Protein AF-A0A645FXV5-F1 (afdb_monomer_lite)

pLDDT: mean 92.59, std 6.68, range [53.88, 98.62]

Sequence (115 aa):
MDDSVIYHHLPDNEVGWHAGDKKTEDGGNMTGIGIEMCVNQTGDYQKTLENTAKLIATLMIAYDLGMDEVRFHQDFSGKICPHRLITEGRVKEFRLMIEKEYNKYKEQEKQNESK

Radius of gyration: 14.78 Å; chains: 1; bounding box: 36×29×44 Å

InterPro domains:
  IPR002502 N-acetylmuramoyl-L-alanine amidase domain [PF01510] (2-83)
  IPR002502 N-acetylmuramoyl-L-alanine amidase domain [cd06583] (2-85)
  IPR036505 N-acetylmuramoyl-L-alanine amidase/PGRP domain superfamily [G3DSA:3.40.80.10] (1-114)
  IPR036505 N-acetylmuramoyl-L-alanine amidase/PGRP domain superfamily [SSF55846] (2-98)
  IPR051206 N-acetylmuramoyl-L-alanine amidase 2 [PTHR30417] (2-95)

Structure (mmCIF, N/CA/C/O backbone):
data_AF-A0A645FXV5-F1
#
_entry.id   AF-A0A645FXV5-F1
#
loop_
_atom_site.group_PDB
_atom_site.id
_atom_site.type_symbol
_atom_site.label_atom_id
_atom_site.label_alt_id
_atom_site.label_comp_id
_atom_site.label_asym_id
_atom_site.label_entity_id
_atom_site.label_seq_id
_atom_site.pdbx_PDB_ins_code
_atom_site.Cartn_x
_atom_site.Cartn_y
_atom_site.Cartn_z
_atom_site.occupancy
_atom_site.B_iso_or_equiv
_atom_site.auth_seq_id
_atom_site.auth_comp_id
_atom_site.auth_asym_id
_atom_site.auth_atom_id
_atom_site.pdbx_PDB_model_num
ATOM 1 N N . MET A 1 1 ? -5.150 -8.035 -7.618 1.00 82.25 1 MET A N 1
ATOM 2 C CA . MET A 1 1 ? -6.561 -7.593 -7.537 1.00 82.25 1 MET A CA 1
ATOM 3 C C . MET A 1 1 ? -6.838 -6.582 -8.627 1.00 82.25 1 MET A C 1
ATOM 5 O O . MET A 1 1 ? -5.906 -5.904 -9.042 1.00 82.25 1 MET A O 1
ATOM 9 N N . ASP A 1 2 ? -8.084 -6.463 -9.062 1.00 82.44 2 ASP A N 1
ATOM 10 C CA . ASP A 1 2 ? -8.508 -5.470 -10.053 1.00 82.44 2 ASP A CA 1
ATOM 11 C C . ASP A 1 2 ? -9.596 -4.535 -9.487 1.00 82.44 2 ASP A C 1
ATOM 13 O O . ASP A 1 2 ? -9.758 -4.376 -8.270 1.00 82.44 2 ASP A O 1
ATOM 17 N N . ASP A 1 3 ? -10.320 -3.867 -10.375 1.00 81.06 3 ASP A N 1
ATOM 18 C CA . ASP A 1 3 ? -11.426 -2.971 -10.066 1.00 81.06 3 ASP A CA 1
ATOM 19 C C . ASP A 1 3 ? -12.657 -3.681 -9.476 1.00 81.06 3 ASP A C 1
ATOM 21 O O . ASP A 1 3 ? -13.502 -3.024 -8.859 1.00 81.06 3 ASP A O 1
ATOM 25 N N . SER A 1 4 ? -12.732 -5.009 -9.587 1.00 83.00 4 SER A N 1
ATOM 26 C CA . SER A 1 4 ? -13.889 -5.824 -9.214 1.00 83.00 4 SER A CA 1
ATOM 27 C C . SER A 1 4 ? -13.620 -6.851 -8.107 1.00 83.00 4 SER A C 1
ATOM 29 O O . SER A 1 4 ? -14.481 -7.056 -7.250 1.00 83.00 4 SER A O 1
ATOM 31 N N . VAL A 1 5 ? -12.445 -7.491 -8.094 1.00 84.56 5 VAL A N 1
ATOM 32 C CA . VAL A 1 5 ? -12.154 -8.662 -7.253 1.00 84.56 5 VAL A CA 1
ATOM 33 C C . VAL A 1 5 ? -10.781 -8.565 -6.588 1.00 84.56 5 VAL A C 1
ATOM 35 O O . VAL A 1 5 ? -9.770 -8.223 -7.208 1.00 84.56 5 VAL A O 1
ATOM 38 N N . ILE A 1 6 ? -10.737 -8.960 -5.311 1.00 89.06 6 ILE A N 1
ATOM 39 C CA . ILE A 1 6 ? -9.513 -9.244 -4.554 1.00 89.06 6 ILE A CA 1
ATOM 40 C C . ILE A 1 6 ? -9.377 -10.763 -4.427 1.00 89.06 6 ILE A C 1
ATOM 42 O O . ILE A 1 6 ? -10.315 -11.435 -4.005 1.00 89.06 6 ILE A O 1
ATOM 46 N N . TYR A 1 7 ? -8.207 -11.294 -4.784 1.00 90.38 7 TYR A N 1
ATOM 47 C CA . TYR A 1 7 ? -7.883 -12.712 -4.643 1.00 90.38 7 TYR A CA 1
ATOM 48 C C . TYR A 1 7 ? -6.645 -12.872 -3.759 1.00 90.38 7 TYR A C 1
ATOM 50 O O . TYR A 1 7 ? -5.620 -12.237 -4.010 1.00 90.38 7 TYR A O 1
ATOM 58 N N . HIS A 1 8 ? -6.752 -13.722 -2.739 1.00 92.38 8 HIS A N 1
ATOM 59 C CA . HIS A 1 8 ? -5.695 -14.003 -1.771 1.00 92.38 8 HIS A CA 1
ATOM 60 C C . HIS A 1 8 ? -5.000 -15.318 -2.155 1.00 92.38 8 HIS A C 1
ATOM 62 O O . HIS A 1 8 ? -5.574 -16.393 -1.997 1.00 92.38 8 HIS A O 1
ATOM 68 N N . HIS A 1 9 ? -3.808 -15.227 -2.758 1.00 90.50 9 HIS A N 1
ATOM 69 C CA . HIS A 1 9 ? -3.109 -16.389 -3.330 1.00 90.50 9 HIS A CA 1
ATOM 70 C C . HIS A 1 9 ? -2.292 -17.190 -2.315 1.00 90.50 9 HIS A C 1
ATOM 72 O O . HIS A 1 9 ? -2.278 -18.416 -2.397 1.00 90.50 9 HIS A O 1
ATOM 78 N N . LEU A 1 10 ? -1.596 -16.503 -1.414 1.00 90.19 10 LEU A N 1
ATOM 79 C CA . LEU A 1 10 ? -0.749 -17.091 -0.379 1.00 90.19 10 LEU A CA 1
ATOM 80 C C . LEU A 1 10 ? -1.286 -16.637 0.971 1.00 90.19 10 LEU A C 1
ATOM 82 O O . LEU A 1 10 ? -1.622 -15.464 1.054 1.00 90.19 10 LEU A O 1
ATOM 86 N N . PRO A 1 11 ? -1.365 -17.499 1.996 1.00 91.94 11 PRO A N 1
ATOM 87 C CA . PRO A 1 11 ? -1.663 -17.063 3.355 1.00 91.94 11 PRO A CA 1
ATOM 88 C C . PRO A 1 11 ? -0.695 -15.970 3.828 1.00 91.94 11 PRO A C 1
ATOM 90 O O . PRO A 1 11 ? 0.485 -16.002 3.485 1.00 91.94 11 PRO A O 1
ATOM 93 N N . ASP A 1 12 ? -1.155 -15.069 4.698 1.00 92.00 12 ASP A N 1
ATOM 94 C CA . ASP A 1 12 ? -0.340 -13.947 5.197 1.00 92.00 12 ASP A CA 1
ATOM 95 C C . ASP A 1 12 ? 0.900 -14.385 6.009 1.00 92.00 12 ASP A C 1
ATOM 97 O O . ASP A 1 12 ? 1.785 -13.581 6.285 1.00 92.00 12 ASP A O 1
ATOM 101 N N . ASN A 1 13 ? 0.973 -15.659 6.411 1.00 89.44 13 ASN A N 1
ATOM 102 C CA . ASN A 1 13 ? 2.099 -16.255 7.133 1.00 89.44 13 ASN A CA 1
ATOM 103 C C . ASN A 1 13 ? 3.016 -17.123 6.247 1.00 89.44 13 ASN A C 1
ATOM 105 O O . ASN A 1 13 ? 3.835 -17.882 6.773 1.00 89.44 13 ASN A O 1
ATOM 109 N N . GLU A 1 14 ? 2.875 -17.041 4.923 1.00 93.00 14 GLU A N 1
ATOM 110 C CA . GLU A 1 14 ? 3.706 -17.748 3.950 1.00 93.00 14 GLU A CA 1
ATOM 111 C C . GLU A 1 14 ? 4.622 -16.778 3.190 1.00 93.00 14 GLU A C 1
ATOM 113 O O . GLU A 1 14 ? 4.219 -15.691 2.785 1.00 93.00 14 GLU A O 1
ATOM 118 N N . VAL A 1 15 ? 5.876 -17.185 2.966 1.00 91.25 15 VAL A N 1
ATOM 119 C CA . VAL A 1 15 ? 6.870 -16.375 2.245 1.00 91.25 15 VAL A CA 1
ATOM 120 C C . VAL A 1 15 ? 6.481 -16.215 0.774 1.00 91.25 15 VAL A C 1
ATOM 122 O O . VAL A 1 15 ? 6.359 -17.200 0.041 1.00 91.25 15 VAL A O 1
ATOM 125 N N . GLY A 1 16 ? 6.400 -14.965 0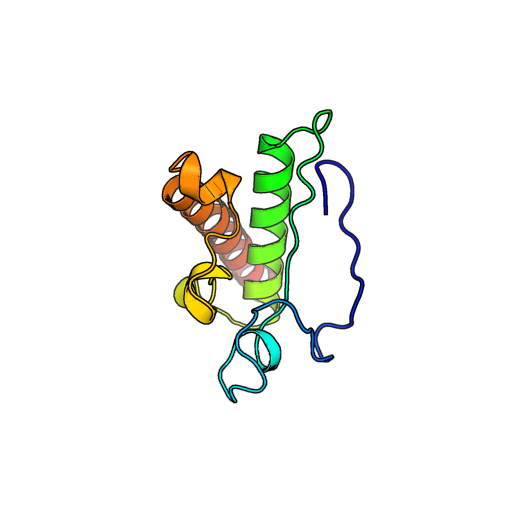.315 1.00 91.06 16 GLY A N 1
ATOM 126 C CA . GLY A 1 16 ? 6.206 -14.605 -1.087 1.00 91.06 16 GLY A CA 1
ATOM 127 C C . GLY A 1 16 ? 7.487 -14.079 -1.747 1.00 91.06 16 GLY A C 1
ATOM 128 O O . GLY A 1 16 ? 8.229 -13.289 -1.175 1.00 91.06 16 GLY A O 1
ATOM 129 N N . TRP A 1 17 ? 7.747 -14.468 -2.999 1.00 93.69 17 TRP A N 1
ATOM 130 C CA . TRP A 1 17 ? 8.919 -14.009 -3.767 1.00 93.69 17 TRP A CA 1
ATOM 131 C C . TRP A 1 17 ? 8.578 -12.842 -4.709 1.00 93.69 17 TRP A C 1
ATOM 133 O O . TRP A 1 17 ? 8.635 -12.989 -5.931 1.00 93.69 17 TRP A O 1
ATOM 143 N N . HIS A 1 18 ? 8.203 -11.687 -4.156 1.00 92.56 18 HIS A N 1
ATOM 144 C CA . HIS A 1 18 ? 7.674 -10.538 -4.913 1.00 92.56 18 HIS A CA 1
ATOM 145 C C . HIS A 1 18 ? 8.543 -9.264 -4.881 1.00 92.56 18 HIS A C 1
ATOM 147 O O . HIS A 1 18 ? 8.416 -8.421 -5.770 1.00 92.56 18 HIS A O 1
ATOM 153 N N . ALA A 1 19 ? 9.436 -9.103 -3.900 1.00 93.19 19 ALA A N 1
ATOM 154 C CA . ALA A 1 19 ? 10.191 -7.866 -3.658 1.00 93.19 19 ALA A CA 1
ATOM 155 C C . ALA A 1 19 ? 11.565 -7.800 -4.352 1.00 93.19 19 ALA A C 1
ATOM 157 O O . ALA A 1 19 ? 12.201 -6.748 -4.371 1.00 93.19 19 ALA A O 1
ATOM 158 N N . GLY A 1 20 ? 12.042 -8.908 -4.933 1.00 91.69 20 GLY A N 1
ATOM 159 C CA . GLY A 1 20 ? 13.286 -8.927 -5.717 1.00 91.69 20 GLY A CA 1
ATOM 160 C C . GLY A 1 20 ? 14.576 -8.691 -4.915 1.00 91.69 20 GLY A C 1
ATOM 161 O O . GLY A 1 20 ? 15.623 -8.443 -5.506 1.00 91.69 20 GLY A O 1
ATOM 162 N N . ASP A 1 21 ? 14.526 -8.805 -3.589 1.00 93.56 21 ASP A N 1
ATOM 163 C CA . ASP A 1 21 ? 15.612 -8.522 -2.641 1.00 93.56 21 ASP A CA 1
ATOM 164 C C . ASP A 1 21 ? 16.239 -9.784 -2.020 1.00 93.56 21 ASP A C 1
ATOM 166 O O . ASP A 1 21 ? 16.912 -9.730 -0.990 1.00 93.56 21 ASP A O 1
ATOM 170 N N . LYS A 1 22 ? 16.077 -10.934 -2.688 1.00 92.94 22 LYS A N 1
ATOM 171 C CA . LYS A 1 22 ? 16.599 -12.245 -2.255 1.00 92.94 22 LYS A CA 1
ATOM 172 C C . LYS A 1 22 ? 16.052 -12.627 -0.863 1.00 92.94 22 LYS A C 1
ATOM 174 O O . LYS A 1 22 ? 14.897 -12.356 -0.567 1.00 92.94 22 LYS A O 1
ATOM 179 N N . LYS A 1 23 ? 16.855 -13.322 -0.049 1.00 93.12 23 LYS A N 1
ATOM 180 C CA . LYS A 1 23 ? 16.559 -13.721 1.341 1.00 93.12 23 LYS A CA 1
ATOM 181 C C . LYS A 1 23 ? 17.111 -12.699 2.339 1.00 93.12 23 LYS A C 1
ATOM 183 O O . LYS A 1 23 ? 17.862 -13.067 3.237 1.00 93.12 23 LYS A O 1
ATOM 188 N N . THR A 1 24 ? 16.841 -11.418 2.116 1.00 93.69 24 THR A N 1
ATOM 189 C CA . THR A 1 24 ? 17.219 -10.381 3.085 1.00 93.69 24 THR A CA 1
ATOM 190 C C . THR A 1 24 ? 16.310 -10.521 4.305 1.00 93.69 24 THR A C 1
ATOM 192 O O . THR A 1 24 ? 15.101 -10.610 4.127 1.00 93.69 24 THR A O 1
ATOM 195 N N . GLU A 1 25 ? 16.884 -10.607 5.508 1.00 89.19 25 GLU A N 1
ATOM 196 C CA . GLU A 1 25 ? 16.160 -10.936 6.751 1.00 89.19 25 GLU A CA 1
ATOM 197 C C . GLU A 1 25 ? 14.989 -9.980 7.014 1.00 89.19 25 GLU A C 1
ATOM 199 O O . GLU A 1 25 ? 13.861 -10.438 7.141 1.00 89.19 25 GLU A O 1
ATOM 204 N N . ASP A 1 26 ? 15.232 -8.670 6.926 1.00 88.88 26 ASP A N 1
ATOM 205 C CA . ASP A 1 26 ? 14.204 -7.620 7.026 1.00 88.88 26 ASP A CA 1
ATOM 206 C C . ASP A 1 26 ? 13.684 -7.164 5.647 1.00 88.88 26 ASP A C 1
ATOM 208 O O . ASP A 1 26 ? 13.219 -6.038 5.460 1.00 88.88 26 ASP A O 1
ATOM 212 N N . GLY A 1 27 ? 13.849 -8.020 4.638 1.00 92.69 27 GLY A N 1
ATOM 213 C CA . GLY A 1 27 ? 13.490 -7.747 3.255 1.00 92.69 27 GLY A CA 1
ATOM 214 C C . GLY A 1 27 ? 12.017 -7.998 2.948 1.00 92.69 27 GLY A C 1
ATOM 215 O O . GLY A 1 27 ? 11.359 -8.823 3.579 1.00 92.69 27 GLY A O 1
ATOM 216 N N . GLY A 1 28 ? 11.517 -7.360 1.893 1.00 94.00 28 GLY A N 1
ATOM 217 C CA . GLY A 1 28 ? 10.123 -7.434 1.473 1.00 94.00 28 GLY A CA 1
ATOM 218 C C . GLY A 1 28 ? 9.647 -8.849 1.137 1.00 94.00 28 GLY A C 1
ATOM 219 O O . GLY A 1 28 ? 8.464 -9.112 1.299 1.00 94.00 28 GLY A O 1
ATOM 220 N N . ASN A 1 29 ? 10.525 -9.771 0.717 1.00 95.06 29 ASN A N 1
ATOM 221 C CA . ASN A 1 29 ? 10.140 -11.181 0.538 1.00 95.06 29 ASN A CA 1
ATOM 222 C C . ASN A 1 29 ? 9.905 -11.913 1.868 1.00 95.06 29 ASN A C 1
ATOM 224 O O . ASN A 1 29 ? 9.098 -12.835 1.931 1.00 95.06 29 ASN A O 1
ATOM 228 N N . MET A 1 30 ? 10.672 -11.571 2.906 1.00 94.75 30 MET A N 1
ATOM 229 C CA . MET A 1 30 ? 10.683 -12.315 4.168 1.00 94.75 30 MET A CA 1
ATOM 230 C C . MET A 1 30 ? 9.692 -11.752 5.185 1.00 94.75 30 MET A C 1
ATOM 232 O O . MET A 1 30 ? 9.203 -12.508 6.021 1.00 94.75 30 MET A O 1
ATOM 236 N N . THR A 1 31 ? 9.401 -10.451 5.112 1.00 93.94 31 THR A N 1
ATOM 237 C CA . THR A 1 31 ? 8.587 -9.736 6.108 1.00 93.94 31 THR A CA 1
ATOM 238 C C . THR A 1 31 ? 7.372 -9.018 5.520 1.00 93.94 31 THR A C 1
ATOM 240 O O . THR A 1 31 ? 6.546 -8.510 6.275 1.00 93.94 31 THR A O 1
ATOM 243 N N . GLY A 1 32 ? 7.240 -8.954 4.191 1.00 94.06 32 GLY A N 1
ATOM 244 C CA . GLY A 1 32 ? 6.181 -8.200 3.523 1.00 94.06 32 GLY A CA 1
ATOM 245 C C . GLY A 1 32 ? 5.002 -9.052 3.055 1.00 94.06 32 GLY A C 1
ATOM 246 O O . GLY A 1 32 ? 5.161 -10.205 2.668 1.00 94.06 32 GLY A O 1
ATOM 247 N N . ILE A 1 33 ? 3.820 -8.429 2.996 1.00 96.38 33 ILE A N 1
ATOM 248 C CA . ILE A 1 33 ? 2.658 -8.946 2.261 1.00 96.38 33 ILE A CA 1
ATOM 249 C C . ILE A 1 33 ? 2.644 -8.302 0.869 1.00 96.38 33 ILE A C 1
ATOM 251 O O . ILE A 1 33 ? 2.483 -7.087 0.724 1.00 96.38 33 ILE A O 1
ATOM 255 N N . GLY A 1 34 ? 2.819 -9.113 -0.175 1.00 95.62 34 GLY A N 1
ATOM 256 C CA . GLY A 1 34 ? 2.811 -8.654 -1.564 1.00 95.62 34 GLY A CA 1
ATOM 257 C C . GLY A 1 34 ? 1.401 -8.384 -2.096 1.00 95.62 34 GLY A C 1
ATOM 258 O O . GLY A 1 34 ? 0.583 -9.297 -2.195 1.00 95.62 34 GLY A O 1
ATOM 259 N N . ILE A 1 35 ? 1.129 -7.144 -2.517 1.00 95.69 35 ILE A N 1
ATOM 260 C CA . ILE A 1 35 ? -0.144 -6.749 -3.141 1.00 95.69 35 ILE A CA 1
ATOM 261 C C . ILE A 1 35 ? 0.098 -6.338 -4.595 1.00 95.69 35 ILE A C 1
ATOM 263 O O . ILE A 1 35 ? 0.719 -5.312 -4.872 1.00 95.69 35 ILE A O 1
ATOM 267 N N . GLU A 1 36 ? -0.440 -7.121 -5.529 1.00 93.31 36 GLU A N 1
ATOM 268 C CA . GLU A 1 36 ? -0.298 -6.879 -6.968 1.00 93.31 36 GLU A CA 1
ATOM 269 C C . GLU A 1 36 ? -1.554 -6.233 -7.565 1.00 93.31 36 GLU A C 1
ATOM 271 O O . GLU A 1 36 ? -2.636 -6.831 -7.594 1.00 93.31 36 GLU A O 1
ATOM 276 N N . MET A 1 37 ? -1.394 -5.015 -8.088 1.00 92.31 37 MET A N 1
ATOM 277 C CA . MET A 1 37 ? -2.445 -4.280 -8.797 1.00 92.31 37 MET A CA 1
ATOM 278 C C . MET A 1 37 ? -2.544 -4.757 -10.249 1.00 92.31 37 MET A C 1
ATOM 280 O O . MET A 1 37 ? -1.630 -4.562 -11.053 1.00 92.31 37 MET A O 1
ATOM 284 N N . CYS A 1 38 ? -3.680 -5.338 -10.615 1.00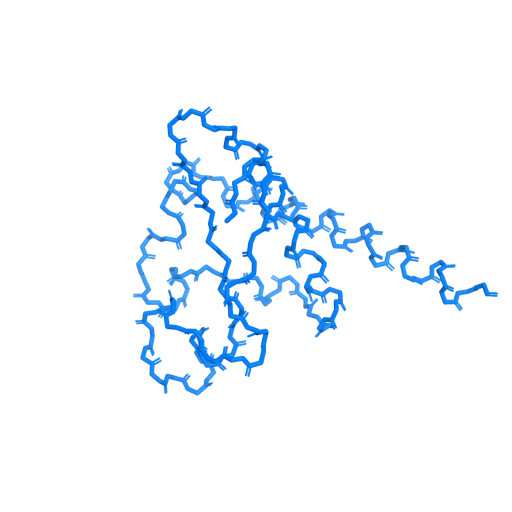 86.62 38 CYS A N 1
ATOM 285 C CA . CYS A 1 38 ? -3.963 -5.772 -11.974 1.00 86.62 38 CYS A CA 1
ATOM 286 C C . CYS A 1 38 ? -4.464 -4.576 -12.789 1.00 86.62 38 CYS A C 1
ATOM 288 O O . CYS A 1 38 ? -5.624 -4.190 -12.715 1.00 86.62 38 CYS A O 1
ATOM 290 N N . VAL A 1 39 ? -3.570 -3.990 -13.582 1.00 76.00 39 VAL A N 1
ATOM 291 C CA . VAL A 1 39 ? -3.867 -2.850 -14.458 1.00 76.00 39 VAL A CA 1
ATOM 292 C C . VAL A 1 39 ? -4.079 -3.326 -15.897 1.00 76.00 39 VAL A C 1
ATOM 294 O O . VAL A 1 39 ? -3.208 -3.189 -16.754 1.00 76.00 39 VAL A O 1
ATOM 297 N N . ASN A 1 40 ? -5.222 -3.958 -16.171 1.00 76.88 40 ASN A N 1
ATOM 298 C CA . ASN A 1 40 ? -5.593 -4.329 -17.541 1.00 76.88 40 ASN A CA 1
ATOM 299 C C . ASN A 1 40 ? -6.113 -3.092 -18.316 1.00 76.88 40 ASN A C 1
ATOM 301 O O . ASN A 1 40 ? -6.490 -2.082 -17.728 1.00 76.88 40 ASN A O 1
ATOM 305 N N . GLN A 1 41 ? -6.088 -3.135 -19.654 1.00 72.31 41 GLN A N 1
ATOM 306 C CA . GLN A 1 41 ? -6.451 -1.972 -20.488 1.00 72.31 41 GLN A CA 1
ATOM 307 C C . GLN A 1 41 ? -7.927 -1.563 -20.366 1.00 72.31 41 GLN A C 1
ATOM 309 O O . GLN A 1 41 ? -8.264 -0.415 -20.637 1.00 72.31 41 GLN A O 1
ATOM 314 N N . THR A 1 42 ? -8.800 -2.499 -19.997 1.00 78.38 42 THR A N 1
ATOM 315 C CA . THR A 1 42 ? -10.254 -2.302 -19.927 1.00 78.38 42 THR A CA 1
ATOM 316 C C . THR A 1 42 ? -10.764 -1.977 -18.526 1.00 78.38 42 THR A C 1
ATOM 318 O O . THR A 1 42 ? -11.927 -1.613 -18.394 1.00 78.38 42 THR A O 1
ATOM 321 N N . GLY A 1 43 ? -9.941 -2.152 -17.494 1.00 80.38 43 GLY A N 1
ATOM 322 C CA . GLY A 1 43 ? -10.333 -1.988 -16.098 1.00 80.38 43 GLY A CA 1
ATOM 323 C C . GLY A 1 43 ? -10.202 -0.553 -15.618 1.00 80.38 43 GLY A C 1
ATOM 324 O O . GLY A 1 43 ? -9.413 0.247 -16.138 1.00 80.38 43 GLY A O 1
ATOM 325 N N . ASP A 1 44 ? -10.969 -0.226 -14.583 1.00 90.44 44 ASP A N 1
ATOM 326 C CA . ASP A 1 44 ? -10.898 1.083 -13.952 1.00 90.44 44 ASP A CA 1
ATOM 327 C C . ASP A 1 44 ? -9.666 1.170 -13.033 1.00 90.44 44 ASP A C 1
ATOM 329 O O . ASP A 1 44 ? -9.626 0.673 -11.902 1.00 90.44 44 ASP A O 1
ATOM 333 N N . TYR A 1 45 ? -8.620 1.832 -13.532 1.00 92.44 45 TYR A N 1
ATOM 334 C CA . TYR A 1 45 ? -7.388 2.032 -12.772 1.00 92.44 45 TYR A CA 1
ATOM 335 C C . TYR A 1 45 ? -7.614 2.834 -11.490 1.00 92.44 45 TYR A C 1
ATOM 337 O O . TYR A 1 45 ? -7.011 2.524 -10.464 1.00 92.44 45 TYR A O 1
ATOM 345 N N . GLN A 1 46 ? -8.491 3.839 -11.524 1.00 94.19 46 GLN A N 1
ATOM 346 C CA . GLN A 1 46 ? -8.803 4.628 -10.339 1.00 94.19 46 GLN A CA 1
ATOM 347 C C . GLN A 1 46 ? -9.471 3.746 -9.289 1.00 94.19 46 GLN A C 1
ATOM 349 O O . GLN A 1 46 ? -9.063 3.743 -8.127 1.00 94.19 46 GLN A O 1
ATOM 354 N N . LYS A 1 47 ? -10.431 2.927 -9.717 1.00 94.31 47 LYS A N 1
ATOM 355 C CA . LYS A 1 47 ? -11.091 1.973 -8.833 1.00 94.31 47 LYS A CA 1
ATOM 356 C C . LYS A 1 47 ? -10.121 0.948 -8.253 1.00 94.31 47 LYS A C 1
ATOM 358 O O . LYS A 1 47 ? -10.214 0.612 -7.075 1.00 94.31 47 LYS A O 1
ATOM 363 N N . THR A 1 48 ? -9.163 0.492 -9.056 1.00 94.50 48 THR A N 1
ATOM 364 C CA . THR A 1 48 ? -8.104 -0.422 -8.614 1.00 94.50 48 THR A CA 1
ATOM 365 C C . THR A 1 48 ? -7.276 0.219 -7.500 1.00 94.50 48 THR A C 1
ATOM 367 O O . THR A 1 48 ? -7.074 -0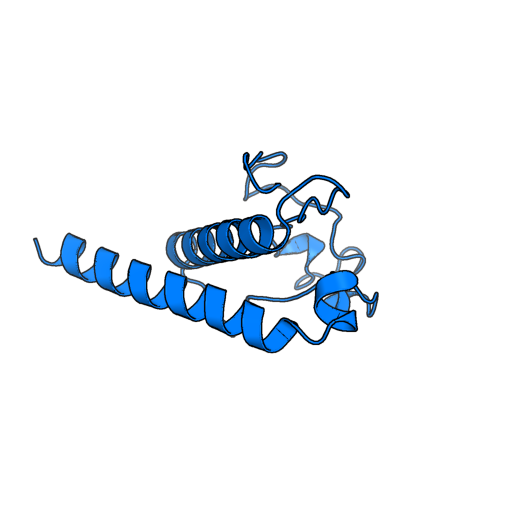.410 -6.464 1.00 94.50 48 THR A O 1
ATOM 370 N N . LEU A 1 49 ? -6.862 1.486 -7.641 1.00 95.88 49 LEU A N 1
ATOM 371 C CA . LEU A 1 49 ? -6.146 2.218 -6.586 1.00 95.88 49 LEU A CA 1
ATOM 372 C C . LEU A 1 49 ? -6.987 2.359 -5.310 1.00 95.88 49 LEU A C 1
ATOM 374 O O . LEU A 1 49 ? -6.490 2.095 -4.219 1.00 95.88 49 LEU A O 1
ATOM 378 N N . GLU A 1 50 ? -8.270 2.701 -5.426 1.00 96.12 50 GLU A N 1
ATOM 379 C CA . GLU A 1 50 ? -9.175 2.795 -4.272 1.00 96.12 50 GLU A CA 1
ATOM 380 C C . GLU A 1 50 ? -9.336 1.458 -3.540 1.00 96.12 50 GLU A C 1
ATOM 382 O O . GLU A 1 50 ? -9.270 1.405 -2.311 1.00 96.12 50 GLU A O 1
ATOM 387 N N . ASN A 1 51 ? -9.538 0.369 -4.286 1.00 95.69 51 ASN A N 1
ATOM 388 C CA . ASN A 1 51 ? -9.643 -0.976 -3.723 1.00 95.69 51 ASN A CA 1
ATOM 389 C C . ASN A 1 51 ? -8.324 -1.385 -3.053 1.00 95.69 51 ASN A C 1
ATOM 391 O O . ASN A 1 51 ? -8.337 -1.937 -1.953 1.00 95.69 51 ASN A O 1
ATOM 395 N N . THR A 1 52 ? -7.188 -1.048 -3.674 1.00 96.69 52 THR A N 1
ATOM 396 C CA . THR A 1 52 ? -5.856 -1.271 -3.097 1.00 96.69 52 THR A CA 1
ATOM 397 C C . THR A 1 52 ? -5.693 -0.532 -1.778 1.00 96.69 52 THR A C 1
ATOM 399 O O . THR A 1 52 ? -5.266 -1.127 -0.795 1.00 96.69 52 THR A O 1
ATOM 402 N N . ALA A 1 53 ? -6.046 0.754 -1.741 1.00 98.06 53 ALA A N 1
ATOM 403 C CA . ALA A 1 53 ? -5.879 1.585 -0.559 1.00 98.06 53 ALA A CA 1
ATOM 404 C C . ALA A 1 53 ? -6.688 1.049 0.629 1.00 98.06 53 ALA A C 1
ATOM 406 O O . ALA A 1 53 ? -6.180 0.989 1.747 1.00 98.06 53 ALA A O 1
ATOM 407 N N . LYS A 1 54 ? -7.914 0.576 0.373 1.00 97.94 54 LYS A N 1
ATOM 408 C CA . LYS A 1 54 ? -8.756 -0.078 1.385 1.00 97.94 54 LYS A CA 1
ATOM 409 C C . LYS A 1 54 ? -8.160 -1.388 1.884 1.00 97.94 54 LYS A C 1
ATOM 411 O O . LYS A 1 54 ? -8.212 -1.639 3.086 1.00 97.94 54 LYS A O 1
ATOM 416 N N . LEU A 1 55 ? -7.612 -2.213 0.989 1.00 97.62 55 LEU A N 1
ATOM 417 C CA . LEU A 1 55 ? -6.962 -3.466 1.374 1.00 97.62 55 LEU A CA 1
ATOM 418 C C . LEU A 1 55 ? -5.730 -3.199 2.245 1.00 97.62 55 LEU A C 1
ATOM 420 O O . LEU A 1 55 ? -5.627 -3.773 3.323 1.00 97.62 55 LEU A O 1
ATOM 424 N N . ILE A 1 56 ? -4.854 -2.278 1.827 1.00 98.19 56 ILE A N 1
ATOM 425 C CA . ILE A 1 56 ? -3.673 -1.881 2.608 1.00 98.19 56 ILE A CA 1
ATOM 426 C C . ILE A 1 56 ? -4.098 -1.384 3.991 1.00 98.19 56 ILE A C 1
ATOM 428 O O . ILE A 1 56 ? -3.604 -1.891 4.989 1.00 98.19 56 ILE A O 1
ATOM 432 N N . ALA A 1 57 ? -5.058 -0.458 4.069 1.00 98.31 57 ALA A N 1
ATOM 433 C CA . ALA A 1 57 ? -5.551 0.052 5.346 1.00 98.31 57 ALA A CA 1
ATOM 434 C C . ALA A 1 57 ? -6.127 -1.055 6.248 1.00 98.31 57 ALA A C 1
ATOM 436 O O . ALA A 1 57 ? -5.923 -1.023 7.456 1.00 98.31 57 ALA A O 1
ATOM 437 N N . THR A 1 58 ? -6.816 -2.045 5.672 1.00 97.56 58 THR A N 1
ATOM 438 C CA . THR A 1 58 ? -7.355 -3.197 6.418 1.00 97.56 58 THR A CA 1
ATOM 439 C C . THR A 1 58 ? -6.233 -4.052 7.007 1.00 97.56 58 THR A C 1
ATOM 441 O O . THR A 1 58 ? -6.284 -4.394 8.184 1.00 97.56 58 THR A O 1
ATOM 444 N N . LEU A 1 59 ? -5.202 -4.360 6.214 1.00 97.38 59 LEU A N 1
ATOM 445 C CA . LEU A 1 59 ? -4.039 -5.125 6.672 1.00 97.38 59 LEU A CA 1
ATOM 446 C C . LEU A 1 59 ? -3.253 -4.348 7.732 1.00 97.38 59 LEU A C 1
ATOM 448 O O . LEU A 1 59 ? -2.858 -4.915 8.743 1.00 97.38 59 LEU A O 1
ATOM 452 N N . MET A 1 60 ? -3.086 -3.037 7.551 1.00 98.00 60 MET A N 1
ATOM 453 C CA . MET A 1 60 ? -2.417 -2.195 8.541 1.00 98.00 60 MET A CA 1
ATOM 454 C C . MET A 1 60 ? -3.118 -2.231 9.899 1.00 98.00 60 MET A C 1
ATOM 456 O O . MET A 1 60 ? -2.450 -2.274 10.922 1.00 98.00 60 MET A O 1
ATOM 460 N N . ILE A 1 61 ? -4.450 -2.231 9.915 1.00 97.44 61 ILE A N 1
ATOM 461 C CA . ILE A 1 61 ? -5.221 -2.388 11.149 1.00 97.44 61 ILE A CA 1
ATOM 462 C C . ILE A 1 61 ? -5.035 -3.794 11.736 1.00 97.44 61 ILE A C 1
ATOM 464 O O . ILE A 1 61 ? -4.663 -3.928 12.897 1.00 97.44 61 ILE A O 1
ATOM 468 N N . ALA A 1 62 ? -5.215 -4.839 10.923 1.00 96.06 62 ALA A N 1
ATOM 469 C CA . ALA A 1 62 ? -5.134 -6.230 11.371 1.00 96.06 62 ALA A CA 1
ATOM 470 C C . ALA A 1 62 ? -3.761 -6.624 11.951 1.00 96.06 62 ALA A C 1
ATOM 472 O O . ALA A 1 62 ? -3.692 -7.509 12.804 1.00 96.06 62 ALA A O 1
ATOM 473 N N . TYR A 1 63 ? -2.687 -5.973 11.494 1.00 96.00 63 TYR A N 1
ATOM 474 C CA . TYR A 1 63 ? -1.305 -6.254 11.894 1.00 96.00 63 TYR A CA 1
ATOM 475 C C . TYR A 1 63 ? -0.646 -5.132 12.714 1.00 96.00 63 TYR A C 1
ATOM 477 O O . TYR A 1 63 ? 0.563 -5.182 12.918 1.00 96.00 63 TYR A O 1
ATOM 485 N N . ASP A 1 64 ? -1.410 -4.135 13.177 1.00 96.44 64 ASP A N 1
ATOM 486 C CA . ASP A 1 64 ? -0.912 -2.975 13.943 1.00 96.44 64 ASP A CA 1
ATOM 487 C C . ASP A 1 64 ? 0.277 -2.247 13.270 1.00 96.44 64 ASP A C 1
ATOM 489 O O . ASP A 1 64 ? 1.293 -1.924 13.884 1.00 96.44 64 ASP A O 1
ATOM 493 N N . LEU A 1 65 ? 0.158 -1.993 11.961 1.00 96.94 65 LEU A N 1
ATOM 494 C CA . LEU A 1 65 ? 1.181 -1.330 11.147 1.00 96.94 65 LEU A CA 1
ATOM 495 C C . LEU A 1 65 ? 0.882 0.164 10.939 1.00 96.94 65 LEU A C 1
ATOM 497 O O . LEU A 1 65 ? -0.270 0.611 10.893 1.00 96.94 65 LEU A O 1
ATOM 501 N N . GLY A 1 66 ? 1.953 0.943 10.760 1.00 97.25 66 GLY A N 1
ATOM 502 C CA . GLY A 1 66 ? 1.914 2.368 10.424 1.00 97.25 66 GLY A CA 1
ATOM 503 C C . GLY A 1 66 ? 2.167 2.657 8.940 1.00 97.25 66 GLY A C 1
ATOM 504 O O . GLY A 1 66 ? 2.541 1.779 8.166 1.00 97.25 66 GLY A O 1
ATOM 505 N N . MET A 1 67 ? 1.985 3.916 8.526 1.00 97.69 67 MET A N 1
ATOM 506 C CA . MET A 1 67 ? 2.189 4.342 7.127 1.00 97.69 67 MET A CA 1
ATOM 507 C C . MET A 1 67 ? 3.629 4.150 6.619 1.00 97.69 67 MET A C 1
ATOM 509 O O . MET A 1 67 ? 3.832 4.046 5.405 1.00 97.69 67 MET A O 1
ATOM 513 N N . ASP A 1 68 ? 4.607 4.090 7.524 1.00 96.69 68 ASP A N 1
ATOM 514 C CA . ASP A 1 68 ? 6.018 3.850 7.201 1.00 96.69 68 ASP A CA 1
ATOM 515 C C . ASP A 1 68 ? 6.270 2.418 6.689 1.00 96.69 68 ASP A C 1
ATOM 517 O O . ASP A 1 68 ? 7.197 2.194 5.908 1.00 96.69 68 ASP A O 1
ATOM 521 N N . GLU A 1 69 ? 5.379 1.477 7.022 1.00 96.75 69 GLU A N 1
ATOM 522 C CA . GLU A 1 69 ? 5.427 0.079 6.567 1.00 96.75 69 GLU A CA 1
ATOM 523 C C . GLU A 1 69 ? 4.849 -0.103 5.154 1.00 96.75 69 GLU A C 1
ATOM 525 O O . GLU A 1 69 ? 5.015 -1.143 4.514 1.00 96.75 69 GLU A O 1
ATOM 530 N N . VAL A 1 70 ? 4.208 0.933 4.602 1.00 97.38 70 VAL A N 1
ATOM 531 C CA . VAL A 1 70 ? 3.748 0.928 3.211 1.00 97.38 70 VAL A CA 1
ATOM 532 C C . VAL A 1 70 ? 4.931 1.231 2.294 1.00 97.38 70 VAL A C 1
ATOM 534 O O . VAL A 1 70 ? 5.297 2.393 2.070 1.00 97.38 70 VAL A O 1
ATOM 537 N N . ARG A 1 71 ? 5.510 0.170 1.734 1.00 96.25 71 ARG A N 1
ATOM 538 C CA . ARG A 1 71 ? 6.691 0.197 0.860 1.00 96.25 71 ARG A CA 1
ATOM 539 C C . ARG A 1 71 ? 6.356 -0.281 -0.553 1.00 96.25 71 ARG A C 1
ATOM 541 O O . ARG A 1 71 ? 5.453 -1.088 -0.760 1.00 96.25 71 ARG A O 1
ATOM 548 N N . PHE A 1 72 ? 7.092 0.210 -1.543 1.00 96.12 72 PHE A N 1
ATOM 549 C CA . PHE A 1 72 ? 7.012 -0.251 -2.929 1.00 96.12 72 PHE A CA 1
ATOM 550 C C . PHE A 1 72 ? 8.163 -1.200 -3.254 1.00 96.12 72 PHE A C 1
ATOM 552 O O . PHE A 1 72 ? 9.221 -1.142 -2.639 1.00 96.12 72 PHE A O 1
ATOM 559 N N . HIS A 1 73 ? 8.009 -2.021 -4.297 1.00 94.50 73 HIS A N 1
ATOM 560 C CA . HIS A 1 73 ? 9.095 -2.874 -4.801 1.00 94.50 73 HIS A CA 1
ATOM 561 C C . HIS A 1 73 ? 10.358 -2.042 -5.119 1.00 94.50 73 HIS A C 1
ATOM 563 O O . HIS A 1 73 ? 11.477 -2.474 -4.843 1.00 94.50 73 HIS A O 1
ATOM 569 N N . GLN A 1 74 ? 10.197 -0.802 -5.596 1.00 95.31 74 GLN A N 1
ATOM 570 C CA . GLN A 1 74 ? 11.321 0.120 -5.786 1.00 95.31 74 GLN A CA 1
ATOM 571 C C . GLN A 1 74 ? 12.173 0.327 -4.526 1.00 95.31 74 GLN A C 1
ATOM 573 O O . GLN A 1 74 ? 13.390 0.445 -4.646 1.00 95.31 74 GLN A O 1
ATOM 578 N N . ASP A 1 75 ? 11.571 0.306 -3.338 1.00 93.44 75 ASP A N 1
ATOM 579 C CA . ASP A 1 75 ? 12.275 0.529 -2.076 1.00 93.44 75 ASP A CA 1
ATOM 580 C C . ASP A 1 75 ? 13.137 -0.670 -1.641 1.00 93.44 75 ASP A C 1
ATOM 582 O O . ASP A 1 75 ? 13.931 -0.531 -0.712 1.00 93.44 75 ASP A O 1
ATOM 586 N N . PHE A 1 76 ? 12.971 -1.834 -2.282 1.00 93.88 76 PHE A N 1
ATOM 587 C CA . PHE A 1 76 ? 13.691 -3.074 -1.969 1.00 93.88 76 PHE A CA 1
ATOM 588 C C . PHE A 1 76 ? 14.744 -3.415 -3.028 1.00 93.88 76 PHE A C 1
ATOM 590 O O . PHE A 1 76 ? 15.909 -3.632 -2.703 1.00 93.88 76 PHE A O 1
ATOM 597 N N . SER A 1 77 ? 14.358 -3.443 -4.308 1.00 91.31 77 SER A N 1
ATOM 598 C CA . SER A 1 77 ? 15.253 -3.854 -5.403 1.00 91.31 77 SER A CA 1
ATOM 599 C C . SER A 1 77 ? 15.704 -2.708 -6.312 1.00 91.31 77 SER A C 1
ATOM 601 O O . SER A 1 77 ? 16.519 -2.917 -7.210 1.00 91.31 77 SER A O 1
ATOM 603 N N . GLY A 1 78 ? 15.152 -1.502 -6.140 1.00 91.19 78 GLY A N 1
ATOM 604 C CA . GLY A 1 78 ? 15.366 -0.369 -7.046 1.00 91.19 78 GLY A CA 1
ATOM 605 C C . GLY A 1 78 ? 14.575 -0.446 -8.358 1.00 91.19 78 GLY A C 1
ATOM 606 O O . GLY A 1 78 ? 14.569 0.515 -9.131 1.00 91.19 78 GLY A O 1
ATOM 607 N N . LYS A 1 79 ? 13.866 -1.553 -8.627 1.00 90.06 79 LYS A N 1
ATOM 608 C CA . LYS A 1 79 ? 12.994 -1.687 -9.803 1.00 90.06 79 LYS A CA 1
ATOM 609 C C . LYS A 1 79 ? 11.881 -0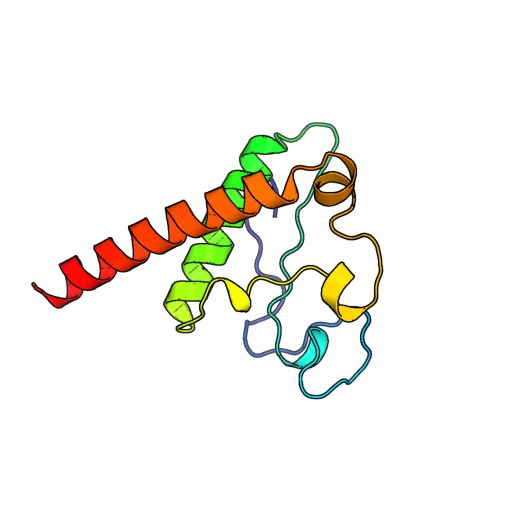.639 -9.750 1.00 90.06 79 LYS A C 1
ATOM 611 O O . LYS A 1 79 ? 11.160 -0.566 -8.763 1.00 90.06 79 LYS A O 1
ATOM 616 N N . ILE A 1 80 ? 11.667 0.112 -10.834 1.00 93.50 80 ILE A N 1
ATOM 617 C CA . ILE A 1 80 ? 10.558 1.080 -10.941 1.00 93.50 80 ILE A CA 1
ATOM 618 C C . ILE A 1 80 ? 9.223 0.321 -11.006 1.00 93.50 80 ILE A C 1
ATOM 620 O O . ILE A 1 80 ? 8.717 -0.008 -12.080 1.00 93.50 80 ILE A O 1
ATOM 624 N N . CYS A 1 81 ? 8.692 -0.014 -9.834 1.00 91.88 81 CYS A N 1
ATOM 625 C CA . CYS A 1 81 ? 7.493 -0.810 -9.636 1.00 91.88 81 CYS A CA 1
ATOM 626 C C . CYS A 1 81 ? 6.833 -0.407 -8.303 1.00 91.88 81 CYS A C 1
ATOM 628 O O . CYS A 1 81 ? 7.528 -0.414 -7.283 1.00 91.88 81 CYS A O 1
ATOM 630 N N . PRO A 1 82 ? 5.527 -0.071 -8.282 1.00 93.50 82 PRO A N 1
ATOM 631 C CA . PRO A 1 82 ? 4.559 -0.136 -9.388 1.00 93.50 82 PRO A CA 1
ATOM 632 C C . PRO A 1 82 ? 4.786 0.943 -10.465 1.00 93.50 82 PRO A C 1
ATOM 634 O O . PRO A 1 82 ? 4.744 2.139 -10.186 1.00 93.50 82 PRO A O 1
ATOM 637 N N . HIS A 1 83 ? 5.015 0.510 -11.713 1.00 93.69 83 HIS A N 1
ATOM 638 C CA . HIS A 1 83 ? 5.551 1.365 -12.781 1.00 93.69 83 HIS A CA 1
ATOM 639 C C . HIS A 1 83 ? 4.646 2.562 -13.076 1.00 93.69 83 HIS A C 1
ATOM 641 O O . HIS A 1 83 ? 5.072 3.697 -12.901 1.00 93.69 83 HIS A O 1
ATOM 647 N N . ARG A 1 84 ? 3.380 2.302 -13.433 1.00 93.50 84 ARG A N 1
ATOM 648 C CA . ARG A 1 84 ? 2.400 3.334 -13.802 1.00 93.50 84 ARG A CA 1
ATOM 649 C C . ARG A 1 84 ? 2.204 4.372 -12.697 1.00 93.50 84 ARG A C 1
ATOM 651 O O . ARG A 1 84 ? 2.215 5.564 -12.972 1.00 93.50 84 ARG A O 1
ATOM 658 N N . LEU A 1 85 ? 2.080 3.925 -11.446 1.00 95.19 85 LEU A N 1
ATOM 659 C CA . LEU A 1 85 ? 1.913 4.806 -10.289 1.00 95.19 85 LEU A CA 1
ATOM 660 C C . LEU A 1 85 ? 3.098 5.774 -10.129 1.00 95.19 85 LEU A C 1
ATOM 662 O O . LEU A 1 85 ? 2.891 6.963 -9.884 1.00 95.19 85 LEU A O 1
ATOM 666 N N . ILE A 1 86 ? 4.327 5.265 -10.276 1.00 95.31 86 ILE A N 1
ATOM 667 C CA . ILE A 1 86 ? 5.557 6.056 -10.149 1.00 95.31 86 ILE A CA 1
ATOM 668 C C . ILE A 1 86 ? 5.716 6.999 -11.345 1.00 95.31 86 ILE A C 1
ATOM 670 O O . ILE A 1 86 ? 5.919 8.196 -11.155 1.00 95.31 86 ILE A O 1
ATOM 674 N N . THR A 1 87 ? 5.593 6.491 -12.573 1.00 95.50 87 THR A N 1
ATOM 675 C CA . THR A 1 87 ? 5.842 7.277 -13.792 1.00 95.50 87 THR A CA 1
ATOM 676 C C . THR A 1 87 ? 4.779 8.337 -14.055 1.00 95.50 87 THR A C 1
ATOM 678 O O . THR A 1 87 ? 5.089 9.362 -14.651 1.00 95.50 87 THR A O 1
ATOM 681 N N . GLU A 1 88 ? 3.541 8.128 -13.600 1.00 95.88 88 GLU A N 1
ATOM 682 C CA . GLU A 1 88 ? 2.475 9.139 -13.660 1.00 95.88 88 GLU A CA 1
ATOM 683 C C . GLU A 1 88 ? 2.520 10.125 -12.472 1.00 95.88 88 GLU A C 1
ATOM 685 O O . GLU A 1 88 ? 1.677 11.013 -12.382 1.00 95.88 88 GLU A O 1
ATOM 690 N N . GLY A 1 89 ? 3.475 9.989 -11.539 1.00 96.69 89 GLY A N 1
ATOM 691 C CA . GLY A 1 89 ? 3.628 10.908 -10.403 1.00 96.69 89 GLY A CA 1
ATOM 692 C C . GLY A 1 89 ? 2.531 10.792 -9.336 1.00 96.69 89 GLY A C 1
ATOM 693 O O . GLY A 1 89 ? 2.334 11.709 -8.539 1.00 96.69 89 GLY A O 1
ATOM 694 N N . ARG A 1 90 ? 1.818 9.662 -9.289 1.00 96.94 90 ARG A N 1
ATOM 695 C CA . ARG A 1 90 ? 0.627 9.461 -8.444 1.00 96.94 90 ARG A CA 1
ATOM 696 C C . ARG A 1 90 ? 0.927 8.883 -7.063 1.00 96.94 90 ARG A C 1
ATOM 698 O O . ARG A 1 90 ? 0.019 8.674 -6.267 1.00 96.94 90 ARG A O 1
ATOM 705 N N . VAL A 1 91 ? 2.199 8.657 -6.736 1.00 97.19 91 VAL A N 1
ATOM 706 C CA . VAL A 1 91 ? 2.625 8.090 -5.443 1.00 97.19 91 VAL A CA 1
ATOM 707 C C . VAL A 1 91 ? 2.080 8.886 -4.254 1.00 97.19 91 VAL A C 1
ATOM 709 O O . VAL A 1 91 ? 1.549 8.297 -3.315 1.00 97.19 91 VAL A O 1
ATOM 712 N N . LYS A 1 92 ? 2.176 10.222 -4.293 1.00 97.69 92 LYS A N 1
ATOM 713 C CA . LYS A 1 92 ? 1.678 11.081 -3.206 1.00 97.69 92 LYS A CA 1
ATOM 714 C C . LYS A 1 92 ? 0.163 10.959 -3.045 1.00 97.69 92 LYS A C 1
ATOM 716 O O . LYS A 1 92 ? -0.325 10.820 -1.931 1.00 97.69 92 LYS A O 1
ATOM 721 N N . GLU A 1 93 ? -0.561 11.004 -4.159 1.00 98.00 93 GLU A N 1
ATOM 722 C CA . GLU A 1 93 ? -2.016 10.848 -4.192 1.00 98.00 93 GLU A CA 1
ATOM 723 C C . GLU A 1 93 ? -2.433 9.503 -3.584 1.00 98.00 93 GLU A C 1
ATOM 725 O O . GLU A 1 93 ? -3.289 9.451 -2.708 1.00 98.00 93 GLU A O 1
ATOM 730 N N . PHE A 1 94 ? -1.765 8.423 -3.984 1.00 98.06 94 PHE A N 1
ATOM 731 C CA . PHE A 1 94 ? -2.061 7.080 -3.508 1.00 98.06 94 PHE A CA 1
ATOM 732 C C . PHE A 1 94 ? -1.752 6.885 -2.018 1.00 98.06 94 PHE A C 1
ATOM 734 O O . PHE A 1 94 ? -2.563 6.305 -1.300 1.00 98.06 94 PHE A O 1
ATOM 741 N N . ARG A 1 95 ? -0.640 7.441 -1.512 1.00 98.25 95 ARG A N 1
ATOM 742 C CA . ARG A 1 95 ? -0.351 7.439 -0.066 1.00 98.25 95 ARG A CA 1
ATOM 743 C C . ARG A 1 95 ? -1.441 8.152 0.741 1.00 98.25 95 ARG A C 1
ATOM 745 O O . ARG A 1 95 ? -1.835 7.641 1.783 1.00 98.25 95 ARG A O 1
ATOM 752 N N . LEU A 1 96 ? -1.979 9.264 0.234 1.00 98.56 96 LEU A N 1
ATOM 753 C CA . LEU A 1 96 ? -3.101 9.967 0.873 1.00 98.56 96 LEU A CA 1
ATOM 754 C C . LEU A 1 96 ? -4.400 9.145 0.854 1.00 98.56 96 LEU A C 1
ATOM 756 O O . LEU A 1 96 ? -5.176 9.214 1.806 1.00 98.56 96 LEU A O 1
ATOM 760 N N . MET A 1 97 ? -4.651 8.355 -0.198 1.00 98.50 97 MET A N 1
ATOM 761 C CA . MET A 1 97 ? -5.799 7.435 -0.227 1.00 98.50 97 MET A CA 1
ATOM 762 C C . MET A 1 97 ? -5.702 6.384 0.884 1.00 98.50 97 MET A C 1
ATOM 764 O O . MET A 1 97 ? -6.691 6.140 1.574 1.00 98.50 97 MET A O 1
ATOM 768 N N . ILE A 1 98 ? -4.517 5.789 1.068 1.00 98.62 98 ILE A N 1
ATOM 769 C CA . ILE A 1 98 ? -4.265 4.788 2.114 1.00 98.62 98 ILE A CA 1
ATOM 770 C C . ILE A 1 98 ? -4.448 5.414 3.494 1.00 98.62 98 ILE A C 1
ATOM 772 O O . ILE A 1 98 ? -5.213 4.895 4.301 1.00 98.62 98 ILE A O 1
ATOM 776 N N . GLU A 1 99 ? -3.806 6.558 3.743 1.00 98.38 99 GLU A N 1
ATOM 777 C CA . GLU A 1 99 ? -3.882 7.261 5.027 1.00 98.38 99 GLU A CA 1
ATOM 778 C C . GLU A 1 99 ? -5.329 7.614 5.400 1.00 98.38 99 GLU A C 1
ATOM 780 O O . GLU A 1 99 ? -5.748 7.446 6.546 1.00 98.38 99 GLU A O 1
ATOM 785 N N . LYS A 1 100 ? -6.130 8.048 4.421 1.00 98.56 100 LYS A N 1
ATOM 786 C CA . LYS A 1 100 ? -7.550 8.343 4.625 1.00 98.56 100 LYS A CA 1
ATOM 787 C C . LYS A 1 100 ? -8.347 7.113 5.069 1.00 98.56 100 LYS A C 1
ATOM 789 O O . LYS A 1 100 ? -9.134 7.222 6.009 1.00 98.56 100 LYS A O 1
ATOM 794 N N . GLU A 1 101 ? -8.191 5.971 4.398 1.00 98.50 101 GLU A N 1
ATOM 795 C CA . GLU A 1 101 ? -8.905 4.742 4.782 1.00 98.50 101 GLU A CA 1
ATOM 796 C C . GLU A 1 101 ? -8.380 4.188 6.116 1.00 98.50 101 GLU A C 1
ATOM 798 O O . GLU A 1 101 ? -9.180 3.777 6.953 1.00 98.50 101 GLU A O 1
ATOM 803 N N . TYR A 1 102 ? -7.069 4.266 6.365 1.00 98.38 102 TYR A N 1
ATOM 804 C CA . TYR A 1 102 ? -6.457 3.841 7.626 1.00 98.38 102 TYR A CA 1
ATOM 805 C C . TYR A 1 102 ? -7.006 4.626 8.821 1.00 98.38 102 TYR A C 1
ATOM 807 O O . TYR A 1 102 ? -7.487 4.029 9.783 1.00 98.38 102 TYR A O 1
ATOM 815 N N . ASN A 1 103 ? -7.024 5.961 8.744 1.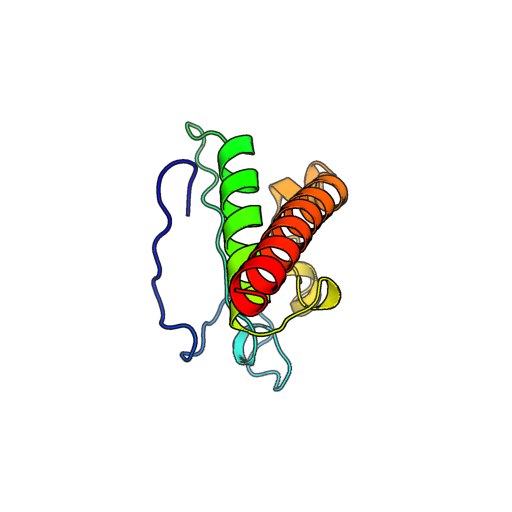00 98.06 103 ASN A N 1
ATOM 816 C CA . ASN A 1 103 ? -7.564 6.805 9.814 1.00 98.06 103 ASN A CA 1
ATOM 817 C C . ASN A 1 103 ? -9.048 6.518 10.072 1.00 98.06 103 ASN A C 1
ATOM 819 O O . ASN A 1 103 ? -9.464 6.374 11.221 1.00 98.06 103 ASN A O 1
ATOM 823 N N . LYS A 1 104 ? -9.834 6.358 9.003 1.00 98.06 104 LYS A N 1
ATOM 824 C CA . LYS A 1 104 ? -11.251 5.995 9.090 1.00 98.06 104 LYS A CA 1
ATOM 825 C C . LYS A 1 104 ? -11.459 4.652 9.798 1.00 98.06 104 LYS A C 1
ATOM 827 O O . LYS A 1 104 ? -12.342 4.557 10.645 1.00 98.06 104 LYS A O 1
ATOM 832 N N . TYR A 1 105 ? -10.684 3.618 9.472 1.00 97.50 105 TYR A N 1
ATOM 833 C CA . TYR A 1 105 ? -10.814 2.310 10.125 1.00 97.50 105 TYR A CA 1
ATOM 834 C C . TYR A 1 105 ? -10.341 2.347 11.581 1.00 97.50 105 TYR A C 1
ATOM 836 O O . TYR A 1 105 ? -11.023 1.815 12.452 1.00 97.50 105 TYR A O 1
ATOM 844 N N . LYS A 1 106 ? -9.266 3.083 11.876 1.00 95.19 106 LYS A N 1
ATOM 845 C CA . LYS A 1 106 ? -8.775 3.288 13.246 1.00 95.19 106 LYS A CA 1
ATOM 846 C C . LYS A 1 106 ? -9.797 3.994 14.142 1.00 95.19 106 LYS A C 1
ATOM 848 O O . LYS A 1 106 ? -9.900 3.701 15.330 1.00 95.19 106 LYS A O 1
ATOM 853 N N . GLU A 1 107 ? -10.562 4.941 13.598 1.00 95.38 107 GLU A N 1
ATOM 854 C CA . GLU A 1 107 ? -11.682 5.570 14.310 1.00 95.38 107 GLU A CA 1
ATOM 855 C C . GLU A 1 107 ? -12.834 4.589 14.561 1.00 95.38 107 GLU A C 1
ATOM 857 O O . GLU A 1 107 ? -13.428 4.608 15.640 1.00 95.38 107 GLU A O 1
ATOM 862 N N . GLN A 1 108 ? -13.140 3.726 13.590 1.00 93.81 108 GLN A N 1
ATOM 863 C CA . GLN A 1 108 ? -14.190 2.712 13.714 1.00 93.81 108 GLN A CA 1
ATOM 864 C C . GLN A 1 108 ? -13.853 1.659 14.776 1.00 93.81 108 GLN A C 1
ATOM 866 O O . GLN A 1 108 ? -14.726 1.312 15.569 1.00 93.81 108 GLN A O 1
ATOM 871 N N . GLU A 1 109 ? -12.603 1.195 14.851 1.00 90.44 109 GLU A N 1
ATOM 872 C CA . GLU A 1 109 ? -12.170 0.256 15.894 1.00 90.44 109 GLU A CA 1
ATOM 873 C C . GLU A 1 109 ? -12.330 0.834 17.299 1.00 90.44 109 GLU A C 1
ATOM 875 O O . GLU A 1 109 ? -12.982 0.223 18.142 1.00 90.44 109 GLU A O 1
ATOM 880 N N . LYS A 1 110 ? -11.870 2.071 17.525 1.00 88.88 110 LYS A N 1
ATOM 881 C CA . LYS A 1 110 ? -12.039 2.760 18.817 1.00 88.88 110 LYS A CA 1
ATOM 882 C C . LYS A 1 110 ? -13.506 2.871 19.237 1.00 88.88 110 LYS A C 1
ATOM 884 O O . LYS A 1 110 ? -13.833 2.753 20.417 1.00 88.88 110 LYS A O 1
ATOM 889 N N . GLN A 1 111 ? -14.400 3.122 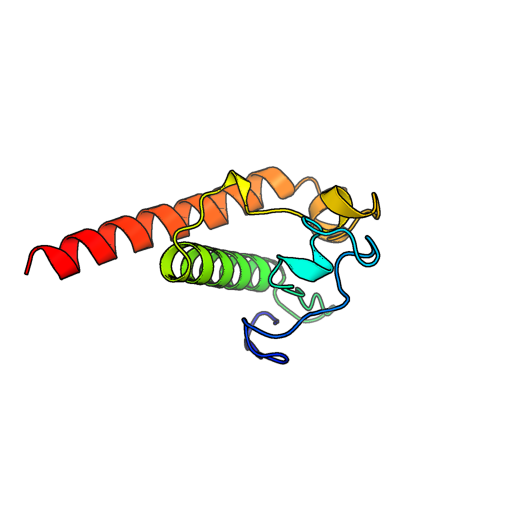18.279 1.00 87.88 111 GLN A N 1
ATOM 890 C CA . GLN A 1 111 ? -15.842 3.192 18.534 1.00 87.88 111 GLN A CA 1
ATOM 891 C C . GLN A 1 111 ? -16.454 1.826 18.867 1.00 87.88 111 GLN A C 1
ATOM 893 O O . GLN A 1 111 ? -17.459 1.782 19.577 1.00 87.88 111 GLN A O 1
ATOM 898 N N . ASN A 1 112 ? -15.879 0.734 18.361 1.00 84.56 112 ASN A N 1
ATOM 899 C CA . ASN A 1 112 ? -16.323 -0.626 18.655 1.00 84.56 112 ASN A CA 1
ATOM 900 C C . ASN A 1 112 ? -15.808 -1.118 20.014 1.00 84.56 112 ASN A C 1
ATOM 902 O O . ASN A 1 112 ? -16.542 -1.812 20.703 1.00 84.56 112 ASN A O 1
ATOM 906 N N . GLU A 1 113 ? -14.603 -0.717 20.425 1.00 81.50 113 GLU A N 1
ATOM 907 C CA . GLU A 1 113 ? -14.036 -1.031 21.748 1.00 81.50 113 GLU A CA 1
ATOM 908 C C . GLU A 1 113 ? -14.695 -0.249 22.896 1.00 81.50 113 GLU A C 1
ATOM 910 O O . GLU A 1 113 ? -14.651 -0.667 24.050 1.00 81.50 113 GLU A O 1
ATOM 915 N N . SER A 1 114 ? -15.303 0.902 22.589 1.00 72.94 114 SER A N 1
ATOM 916 C CA . SER A 1 114 ? -15.971 1.773 23.569 1.00 72.94 114 SER A CA 1
ATOM 917 C C . SER A 1 114 ? -17.447 1.411 23.825 1.00 72.94 114 SER A C 1
ATOM 919 O O . SER A 1 114 ? -18.144 2.167 24.507 1.00 72.94 114 SER A O 1
ATOM 921 N N . LYS A 1 115 ? -17.946 0.311 23.245 1.00 53.88 115 LYS A N 1
ATOM 922 C CA . LYS A 1 115 ? -19.316 -0.208 23.401 1.00 53.88 115 LYS A CA 1
ATOM 923 C C . LYS A 1 115 ? -19.312 -1.516 24.177 1.00 53.88 115 LYS A C 1
ATOM 925 O O . LYS A 1 115 ? -20.274 -1.705 24.953 1.00 53.88 115 LYS A O 1
#

Foldseek 3Di:
DFLPDDDDDDPPQDFDPDLVQPVDPPACRNNHDDDDQDDDPPGDPVSSLLVVLLVLLVVCVVVVHDLVNDDFSCVRNVPCPVVCCVVVVVPVVSSVSNVVNNVVVVVVVVVVVVD

Organism: NCBI:txid1076179

Secondary structure (DSSP, 8-state):
--SS-----S-TTS----SS-TT-TTSHHHH---------TTS-HHHHHHHHHHHHHHHHHHTT--GGG---THHHH----SHHHHHTT-HHHHHHHHHHHHHHHHHHHHHHHT-